Protein AF-A0A3A9FXL9-F1 (afdb_monomer_lite)

Secondary structure (DSSP, 8-state):
-------PEEPTTT--EE-SSSSS-HHHHHHHHHH-S---HHHHHHHH-SS-TTT----EEEEEE-SSEEEEEETTT--EEEEE--HHHHHHHHHTT-S------

Radius of gyration: 15.9 Å; chains: 1; bounding box: 33×26×54 Å

Foldseek 3Di:
DDPPPQPFDQAPAQRDTDGDPDRHHPLVVVVCVVLDDDDDQVSVCVLPADADPVPRHRAWPDWHDHSFWIWTAHPPPRDIDTGGSDPVSVVVSVVVCSVPDPDDD

pLDDT: mean 76.27, std 15.74, range [33.75, 94.12]

Sequence (105 aa):
MGKVTHLLKECPLCKSKFSGKGRYCKRCAILYSLLEEDTSIDAVLQAFWDHCFQCEAEIVASVELTPESLTVQCDNCGEVHVIPFEREDILRYIRSGIVREMVVD

Structure (mmCIF, N/CA/C/O backbone):
data_AF-A0A3A9FXL9-F1
#
_entry.id   AF-A0A3A9FXL9-F1
#
loop_
_atom_site.group_PDB
_atom_site.id
_atom_site.type_symbol
_atom_site.label_atom_id
_atom_site.label_alt_id
_atom_site.label_comp_id
_atom_site.label_asym_id
_atom_site.label_entity_id
_atom_site.label_seq_id
_atom_site.pdbx_PDB_ins_code
_atom_site.Cartn_x
_atom_site.Cartn_y
_atom_site.Cartn_z
_atom_site.occupancy
_atom_site.B_iso_or_equiv
_atom_site.auth_seq_id
_atom_site.auth_comp_id
_atom_site.auth_asym_id
_atom_site.auth_atom_id
_atom_site.pdbx_PDB_model_num
ATOM 1 N N . MET A 1 1 ? -11.748 10.233 39.343 1.00 39.09 1 MET A N 1
ATOM 2 C CA . MET A 1 1 ? -11.576 10.466 37.891 1.00 39.09 1 MET A CA 1
ATOM 3 C C . MET A 1 1 ? -10.767 9.308 37.322 1.00 39.09 1 MET A C 1
ATOM 5 O O . MET A 1 1 ? -9.559 9.267 37.515 1.00 39.09 1 MET A O 1
ATOM 9 N N . GLY A 1 2 ? -11.434 8.299 36.757 1.00 41.53 2 GLY A N 1
ATOM 10 C CA . GLY A 1 2 ? -10.761 7.114 36.220 1.00 41.53 2 GLY A CA 1
ATOM 11 C C . GLY A 1 2 ? -10.030 7.453 34.924 1.00 41.53 2 GLY A C 1
ATOM 12 O O . GLY A 1 2 ? -10.645 7.976 33.998 1.00 41.53 2 GLY A O 1
ATOM 13 N N . LYS A 1 3 ? -8.722 7.180 34.860 1.00 46.66 3 LYS A N 1
ATOM 14 C CA . LYS A 1 3 ? -7.956 7.216 33.609 1.00 46.66 3 LYS A CA 1
ATOM 15 C C . LYS A 1 3 ? -8.542 6.149 32.685 1.00 46.66 3 LYS A C 1
ATOM 17 O O . LYS A 1 3 ? -8.349 4.963 32.930 1.00 46.66 3 LYS A O 1
ATOM 22 N N . VAL A 1 4 ? -9.263 6.562 31.646 1.00 52.19 4 VAL A N 1
ATOM 23 C CA . VAL A 1 4 ? -9.623 5.673 30.539 1.00 52.19 4 VAL A CA 1
ATOM 24 C C . VAL A 1 4 ? -8.322 5.364 29.804 1.00 52.19 4 VAL A C 1
ATOM 26 O O . VAL A 1 4 ? -7.877 6.120 28.944 1.00 52.19 4 VAL A O 1
ATOM 29 N N . THR A 1 5 ? -7.653 4.281 30.190 1.00 55.69 5 THR A N 1
ATOM 30 C CA . THR A 1 5 ? -6.609 3.676 29.370 1.00 55.69 5 THR A CA 1
ATOM 31 C C . THR A 1 5 ? -7.302 3.136 28.128 1.00 55.69 5 THR A C 1
ATOM 33 O O . THR A 1 5 ? -7.857 2.040 28.128 1.00 55.69 5 THR A O 1
ATOM 36 N N . HIS A 1 6 ? -7.336 3.934 27.061 1.00 59.19 6 HIS A N 1
ATOM 37 C CA . HIS A 1 6 ? -7.683 3.414 25.747 1.00 59.19 6 HIS A CA 1
ATOM 38 C C . HIS A 1 6 ? -6.701 2.275 25.450 1.00 59.19 6 HIS A C 1
ATOM 40 O O . HIS A 1 6 ? -5.519 2.526 25.233 1.00 59.19 6 HIS A O 1
ATOM 46 N N . LEU A 1 7 ? -7.173 1.026 25.514 1.00 71.06 7 LEU A N 1
ATOM 47 C CA . LEU A 1 7 ? -6.394 -0.151 25.140 1.00 71.06 7 LEU A CA 1
ATOM 48 C C . LEU A 1 7 ? -5.982 0.015 23.677 1.00 71.06 7 LEU A C 1
ATOM 50 O O . LEU A 1 7 ? -6.799 -0.144 22.767 1.00 71.06 7 LEU A O 1
ATOM 54 N N . LEU A 1 8 ? -4.726 0.408 23.472 1.00 79.50 8 LEU A N 1
ATOM 55 C CA . LEU A 1 8 ? -4.119 0.470 22.155 1.00 79.50 8 LEU A CA 1
ATOM 56 C C . LEU A 1 8 ? -3.927 -0.963 21.665 1.00 79.50 8 LEU A C 1
ATOM 58 O O . LEU A 1 8 ? -3.328 -1.788 22.355 1.00 79.50 8 LEU A O 1
ATOM 62 N N 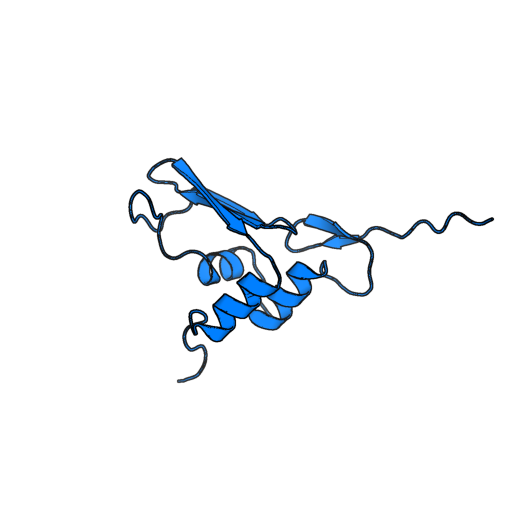. LYS A 1 9 ? -4.456 -1.250 20.480 1.00 87.12 9 LYS A N 1
ATOM 63 C CA . LYS A 1 9 ? -4.261 -2.512 19.767 1.00 87.12 9 LYS A CA 1
ATOM 64 C C . LYS A 1 9 ? -3.182 -2.327 18.719 1.00 87.12 9 LYS A C 1
ATOM 66 O O . LYS A 1 9 ? -3.016 -1.224 18.205 1.00 87.12 9 LYS A O 1
ATOM 71 N N . GLU A 1 10 ? -2.491 -3.400 18.373 1.00 90.31 10 GLU A N 1
ATOM 72 C CA . GLU A 1 10 ? -1.576 -3.410 17.238 1.00 90.31 10 GLU A CA 1
ATOM 73 C C . GLU A 1 10 ? -2.317 -3.853 15.972 1.00 90.31 10 GLU A C 1
ATOM 75 O O . GLU A 1 10 ? -3.060 -4.837 15.986 1.00 90.31 10 GLU A O 1
ATOM 80 N N . CYS A 1 11 ? -2.158 -3.106 14.881 1.00 87.81 11 CYS A N 1
ATOM 81 C CA . CYS A 1 11 ? -2.710 -3.477 13.585 1.00 87.81 11 CYS A CA 1
ATOM 82 C C . CYS A 1 11 ? -1.906 -4.655 13.016 1.00 87.81 11 CYS A C 1
ATOM 84 O O . CYS A 1 11 ? -0.699 -4.519 12.840 1.00 87.81 11 CYS A O 1
ATOM 86 N N . PRO A 1 12 ? -2.526 -5.791 12.665 1.00 85.94 12 PRO A N 1
ATOM 87 C CA . PRO A 1 12 ? -1.775 -6.942 12.174 1.00 85.94 12 PRO A CA 1
ATOM 88 C C . PRO A 1 12 ? -1.096 -6.686 10.821 1.00 85.94 12 PRO A C 1
ATOM 90 O O . PRO A 1 12 ? -0.091 -7.341 10.553 1.00 85.94 12 PRO A O 1
ATOM 93 N N . LEU A 1 13 ? -1.609 -5.734 10.027 1.00 84.62 13 LEU A N 1
ATOM 94 C CA . LEU A 1 13 ? -1.112 -5.397 8.690 1.00 84.62 13 LEU A CA 1
ATOM 95 C C . LEU A 1 13 ? 0.065 -4.406 8.736 1.00 84.62 13 LEU A C 1
ATOM 97 O O . LEU A 1 13 ? 1.148 -4.730 8.275 1.00 84.62 13 LEU A O 1
ATOM 101 N N . CYS A 1 14 ? -0.115 -3.234 9.360 1.00 86.94 14 CYS A N 1
ATOM 102 C CA . CYS A 1 14 ? 0.913 -2.177 9.422 1.00 86.94 14 CYS A CA 1
ATOM 103 C C . CYS A 1 14 ? 1.674 -2.090 10.759 1.00 86.94 14 CYS A C 1
ATOM 105 O O . CYS A 1 14 ? 2.344 -1.096 11.030 1.00 86.94 14 CYS A O 1
ATOM 107 N N . LYS A 1 15 ? 1.462 -3.049 11.673 1.00 89.19 15 LYS A N 1
ATOM 108 C CA . LYS A 1 15 ? 2.068 -3.129 13.026 1.00 89.19 15 LYS A CA 1
ATOM 109 C C . LYS A 1 15 ? 1.912 -1.886 13.909 1.00 89.19 15 LYS A C 1
ATOM 111 O O . LYS A 1 15 ? 2.515 -1.771 14.970 1.00 89.19 15 LYS A O 1
ATOM 116 N N . SER A 1 16 ? 1.051 -0.956 13.514 1.00 87.38 16 SER A N 1
ATOM 117 C CA . SER A 1 16 ? 0.894 0.313 14.213 1.00 87.38 16 SER A CA 1
ATOM 118 C C . SER A 1 16 ? -0.117 0.225 15.341 1.00 87.38 16 SER A C 1
ATOM 120 O O . SER A 1 16 ? -1.143 -0.453 15.229 1.00 87.38 16 SER A O 1
ATOM 122 N N . LYS A 1 17 ? 0.145 0.965 16.420 1.00 89.81 17 LYS A N 1
ATOM 123 C CA . LYS A 1 17 ? -0.758 1.057 17.569 1.00 89.81 17 LYS A CA 1
ATOM 124 C C . LYS A 1 17 ? -1.934 1.978 17.256 1.00 89.81 17 LYS A C 1
ATOM 126 O O . LYS A 1 17 ? -1.739 3.108 16.823 1.00 89.81 17 LYS A O 1
ATOM 131 N N . PHE A 1 18 ? -3.156 1.522 17.512 1.00 86.25 18 PHE A N 1
ATOM 132 C CA . PHE A 1 18 ? -4.369 2.305 17.279 1.00 86.25 18 PHE A CA 1
ATOM 133 C C . PHE A 1 18 ? -5.423 2.073 18.365 1.00 86.25 18 PHE A C 1
ATOM 135 O O . PHE A 1 18 ? -5.477 1.018 19.001 1.00 86.25 18 PHE A O 1
ATOM 142 N N . SER A 1 19 ? -6.289 3.066 18.569 1.00 84.00 19 SER A N 1
ATOM 143 C CA . SER A 1 19 ? -7.483 2.952 19.407 1.00 84.00 19 SER A CA 1
ATOM 144 C C . SER A 1 19 ? -8.717 2.772 18.518 1.00 84.00 19 SER A C 1
ATOM 146 O O . SER A 1 19 ? -8.900 3.481 17.529 1.00 84.00 19 SER A O 1
ATOM 148 N N . GLY A 1 20 ? -9.570 1.792 18.828 1.00 78.88 20 GLY A N 1
ATOM 149 C CA . GLY A 1 20 ? -10.783 1.567 18.041 1.00 78.88 20 GLY A CA 1
ATOM 150 C C . GLY A 1 20 ? -11.442 0.199 18.207 1.00 78.88 20 GLY A C 1
ATOM 151 O O . GLY A 1 20 ? -10.908 -0.738 18.817 1.00 78.88 20 GLY A O 1
ATOM 152 N N . LYS A 1 21 ? -12.643 0.093 17.632 1.00 72.81 21 LYS A N 1
ATOM 153 C CA . LYS A 1 21 ? -13.354 -1.175 17.434 1.00 72.81 21 LYS A CA 1
ATOM 154 C C . LYS A 1 21 ? -12.868 -1.802 16.119 1.00 72.81 21 LYS A C 1
ATOM 156 O O . LYS A 1 21 ? -12.714 -1.084 15.140 1.00 72.81 21 LYS A O 1
ATOM 161 N N . GLY A 1 22 ? -12.611 -3.111 16.114 1.00 80.94 22 GLY A N 1
ATOM 162 C CA . GLY A 1 22 ? -12.091 -3.842 14.947 1.00 80.94 22 GLY A CA 1
ATOM 163 C C . GLY A 1 22 ? -10.693 -4.450 15.134 1.00 80.94 22 GLY A C 1
ATOM 164 O O . GLY A 1 22 ? -10.089 -4.320 16.208 1.00 80.94 22 GLY A O 1
ATOM 165 N N . ARG A 1 23 ? -10.237 -5.147 14.080 1.00 84.69 23 ARG A N 1
ATOM 166 C CA . ARG A 1 23 ? -8.935 -5.839 13.971 1.00 84.69 23 ARG A CA 1
ATOM 167 C C . ARG A 1 23 ? -7.837 -4.954 13.371 1.00 84.69 23 ARG A C 1
ATOM 169 O O . ARG A 1 23 ? -6.690 -5.066 13.782 1.00 84.69 23 ARG A O 1
ATOM 176 N N . TYR A 1 24 ? -8.189 -4.066 12.444 1.00 86.25 24 TYR A N 1
ATOM 177 C CA . TYR A 1 24 ? -7.252 -3.211 11.712 1.00 86.25 24 TYR A CA 1
ATOM 178 C C . TYR A 1 24 ? -7.369 -1.746 12.141 1.00 86.25 24 TYR A C 1
ATOM 180 O O . TYR A 1 24 ? -8.433 -1.305 12.584 1.00 86.25 24 TYR A O 1
ATOM 188 N N . CYS A 1 25 ? -6.290 -0.974 11.972 1.00 87.69 25 CYS A N 1
ATOM 189 C CA . CYS A 1 25 ? -6.363 0.481 12.103 1.00 87.69 25 CYS A CA 1
ATOM 190 C C . CYS A 1 25 ? -7.292 1.065 11.025 1.00 87.69 25 CYS A C 1
ATOM 192 O O . CYS A 1 25 ? -7.559 0.420 10.013 1.00 87.69 25 CYS A O 1
ATOM 194 N N . LYS A 1 26 ? -7.777 2.300 11.215 1.00 83.75 26 LYS A N 1
ATOM 195 C CA . LYS A 1 26 ? -8.778 2.925 10.326 1.00 83.75 26 LYS A CA 1
ATOM 196 C C . LYS A 1 26 ? -8.418 2.822 8.837 1.00 83.75 26 LYS A C 1
ATOM 198 O O . LYS A 1 26 ? -9.298 2.554 8.031 1.00 83.75 26 LYS A O 1
ATOM 203 N N . ARG A 1 27 ? -7.149 3.040 8.480 1.00 81.88 27 ARG A N 1
ATOM 204 C CA . ARG A 1 27 ? -6.684 3.019 7.084 1.00 81.88 27 ARG A CA 1
ATOM 205 C C . ARG A 1 27 ? -6.481 1.589 6.567 1.00 81.88 27 ARG A C 1
ATOM 207 O O . ARG A 1 27 ? -7.003 1.267 5.508 1.00 81.88 27 ARG A O 1
ATOM 214 N N . CYS A 1 28 ? -5.882 0.689 7.351 1.00 83.00 28 CYS A N 1
ATOM 215 C CA . CYS A 1 28 ? -5.794 -0.729 6.978 1.00 83.00 28 CYS A CA 1
ATOM 216 C C . CYS A 1 28 ? -7.159 -1.428 6.892 1.00 83.00 28 CYS A C 1
ATOM 218 O O . CYS A 1 28 ? -7.311 -2.349 6.107 1.00 83.00 28 CYS A O 1
ATOM 220 N N . ALA A 1 29 ? -8.163 -0.989 7.655 1.00 83.19 29 ALA A N 1
ATOM 221 C CA . ALA A 1 29 ? -9.531 -1.490 7.530 1.00 83.19 29 ALA A CA 1
ATOM 222 C C . ALA A 1 29 ? -10.171 -1.092 6.189 1.00 83.19 29 ALA A C 1
ATOM 224 O O . ALA A 1 29 ? -10.941 -1.864 5.625 1.00 83.19 29 ALA A O 1
ATOM 225 N N . ILE A 1 30 ? -9.840 0.101 5.677 1.00 80.00 30 ILE A N 1
ATOM 226 C CA . ILE A 1 30 ? -10.257 0.531 4.341 1.00 80.00 30 ILE A CA 1
ATOM 227 C C . ILE A 1 30 ? -9.571 -0.361 3.307 1.00 80.00 30 ILE A C 1
ATOM 229 O O . ILE A 1 30 ? -10.281 -0.976 2.533 1.00 80.00 30 ILE A O 1
ATOM 233 N N . LEU A 1 31 ? -8.245 -0.533 3.365 1.00 77.81 31 LEU A N 1
ATOM 234 C CA . LEU A 1 31 ? -7.521 -1.450 2.465 1.00 77.81 31 LEU A CA 1
ATOM 235 C C . LEU A 1 31 ? -8.084 -2.874 2.484 1.00 77.81 31 LEU A C 1
ATOM 237 O O . LEU A 1 31 ? -8.305 -3.453 1.431 1.00 77.81 31 LEU A O 1
ATOM 241 N N . TYR A 1 32 ? -8.369 -3.412 3.673 1.00 77.31 32 TYR A N 1
ATOM 242 C CA . TYR A 1 32 ? -8.988 -4.729 3.836 1.00 77.31 32 TYR A CA 1
ATOM 243 C C . TYR A 1 32 ? -10.322 -4.843 3.114 1.00 77.31 32 TYR A C 1
ATOM 245 O O . TYR A 1 32 ? -10.594 -5.826 2.441 1.00 77.31 32 TYR A O 1
ATOM 253 N N . SER A 1 33 ? -11.150 -3.808 3.233 1.00 76.38 33 SER A N 1
ATOM 254 C CA . SER A 1 33 ? -12.443 -3.776 2.552 1.00 76.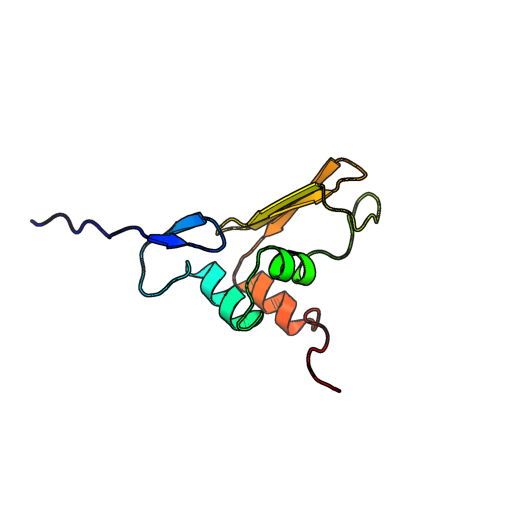38 33 SER A CA 1
ATOM 255 C C . SER A 1 33 ? -12.305 -3.633 1.030 1.00 76.38 33 SER A C 1
ATOM 257 O O . SER A 1 33 ? -13.300 -3.781 0.335 1.00 76.38 33 SER A O 1
ATOM 259 N N . LEU A 1 34 ? -11.115 -3.285 0.524 1.00 71.81 34 LEU A N 1
ATOM 260 C CA . LEU A 1 34 ? -10.856 -3.015 -0.892 1.00 71.81 34 LEU A CA 1
ATOM 261 C C . LEU A 1 34 ? -10.164 -4.162 -1.621 1.00 71.81 34 LEU A C 1
ATOM 263 O O . LEU A 1 34 ? -10.431 -4.354 -2.798 1.00 71.81 34 LEU A O 1
ATOM 267 N N . LEU A 1 35 ? -9.270 -4.879 -0.944 1.00 72.38 35 LEU A N 1
ATOM 268 C CA . LEU A 1 35 ? -8.512 -5.994 -1.519 1.00 72.38 35 LEU A CA 1
ATOM 269 C C . LEU A 1 35 ? -9.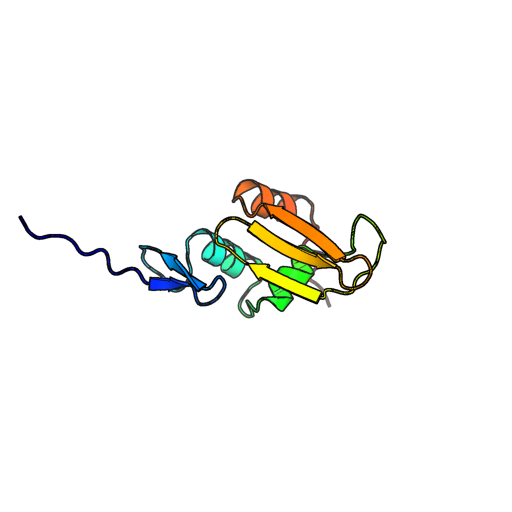200 -7.354 -1.302 1.00 72.38 35 LEU A C 1
ATOM 271 O O . LEU A 1 35 ? -8.688 -8.368 -1.761 1.00 72.38 35 LEU A O 1
ATOM 275 N N . GLU A 1 36 ? -10.340 -7.364 -0.600 1.00 67.50 36 GLU A N 1
ATOM 276 C CA . GLU A 1 36 ? -11.026 -8.568 -0.108 1.00 67.50 36 GLU A CA 1
ATOM 277 C C . GLU A 1 36 ? -10.086 -9.485 0.719 1.00 67.50 36 GLU A C 1
ATOM 279 O O . GLU A 1 36 ? -9.015 -9.054 1.147 1.00 67.50 36 GLU A O 1
ATOM 284 N N . GLU A 1 37 ? -10.536 -10.679 1.128 1.00 57.69 37 GLU A N 1
ATOM 285 C CA . GLU A 1 37 ? -10.110 -11.361 2.373 1.00 57.69 37 GLU A CA 1
ATOM 286 C C . GLU A 1 37 ? -8.600 -11.652 2.557 1.00 57.69 37 GLU A C 1
ATOM 288 O O . GLU A 1 37 ? -8.177 -11.856 3.701 1.00 57.69 37 GLU A O 1
ATOM 293 N N . ASP A 1 38 ? -7.770 -11.581 1.513 1.00 58.75 38 ASP A N 1
ATOM 294 C CA . ASP A 1 38 ? -6.346 -11.953 1.543 1.00 58.75 38 ASP A CA 1
ATOM 295 C C . ASP A 1 38 ? -5.387 -10.747 1.635 1.00 58.75 38 ASP A C 1
ATOM 297 O O . ASP A 1 38 ? -4.467 -10.539 0.844 1.00 58.75 38 ASP A O 1
ATOM 301 N N . THR A 1 39 ? -5.599 -9.906 2.650 1.00 65.19 39 THR A N 1
ATOM 302 C CA . THR A 1 39 ? -4.685 -8.784 2.966 1.00 65.19 39 THR A CA 1
ATOM 303 C C . THR A 1 39 ? -3.335 -9.248 3.514 1.00 65.19 39 THR A C 1
ATOM 305 O O . THR A 1 39 ? -3.048 -9.187 4.716 1.00 65.19 39 THR A O 1
ATOM 308 N N . SER A 1 40 ? -2.468 -9.653 2.600 1.00 78.06 40 SER A N 1
ATOM 309 C CA . SER A 1 40 ? -1.025 -9.684 2.796 1.00 78.06 40 SER A CA 1
ATOM 310 C C . SER A 1 40 ? -0.407 -8.332 2.426 1.00 78.06 40 SER A C 1
ATOM 312 O O . SER A 1 40 ? -1.014 -7.498 1.749 1.00 78.06 40 SER A O 1
ATOM 314 N N . ILE A 1 41 ? 0.818 -8.098 2.894 1.00 79.69 41 ILE A N 1
ATOM 315 C CA . ILE A 1 41 ? 1.611 -6.944 2.455 1.00 79.69 41 ILE A CA 1
ATOM 316 C C . ILE A 1 41 ? 1.900 -7.044 0.946 1.00 79.69 41 ILE A C 1
ATOM 318 O O . ILE A 1 41 ? 1.895 -6.019 0.273 1.00 79.69 41 ILE A O 1
ATOM 322 N N . ASP A 1 42 ? 2.054 -8.256 0.406 1.00 81.06 42 ASP A N 1
ATOM 323 C CA . ASP A 1 42 ? 2.257 -8.498 -1.026 1.00 81.06 42 ASP A CA 1
ATOM 324 C C . ASP A 1 42 ? 1.057 -8.064 -1.875 1.00 81.06 42 ASP A C 1
ATOM 326 O O . ASP A 1 42 ? 1.238 -7.388 -2.884 1.00 81.06 42 ASP A O 1
ATOM 330 N N . ALA A 1 43 ? -0.173 -8.366 -1.442 1.00 80.25 43 ALA A N 1
ATOM 331 C CA . ALA A 1 43 ? -1.382 -7.913 -2.135 1.00 80.25 43 ALA A CA 1
ATOM 332 C C . ALA A 1 43 ? -1.493 -6.379 -2.146 1.00 80.25 43 ALA A C 1
ATOM 334 O O . ALA A 1 43 ? -1.890 -5.776 -3.143 1.00 80.25 43 ALA A O 1
ATOM 335 N N . VAL A 1 44 ? -1.100 -5.728 -1.044 1.00 80.31 44 VAL A N 1
ATOM 336 C CA . VAL A 1 44 ? -1.016 -4.262 -0.986 1.00 80.31 44 VAL A CA 1
ATOM 337 C C . VAL A 1 44 ? 0.068 -3.756 -1.937 1.00 80.31 44 VAL A C 1
ATOM 339 O O . VAL A 1 44 ? -0.176 -2.804 -2.665 1.00 80.31 44 VAL A O 1
ATOM 342 N N . LEU A 1 45 ? 1.244 -4.379 -1.971 1.00 82.69 45 LEU A N 1
ATOM 343 C CA . LEU A 1 45 ? 2.311 -3.979 -2.883 1.00 82.69 45 LEU A CA 1
ATOM 344 C C . LEU A 1 45 ? 1.850 -4.073 -4.344 1.00 82.69 45 LEU A C 1
ATOM 346 O O . LEU A 1 45 ? 1.927 -3.077 -5.050 1.00 82.69 45 LEU A O 1
ATOM 350 N N . GLN A 1 46 ? 1.283 -5.203 -4.767 1.00 79.94 46 GLN A N 1
ATOM 351 C CA . GLN A 1 46 ? 0.795 -5.406 -6.139 1.00 79.94 46 GLN A CA 1
ATOM 352 C C . GLN A 1 46 ? -0.279 -4.397 -6.567 1.00 79.94 46 GLN A C 1
ATOM 354 O O . GLN A 1 46 ? -0.369 -4.048 -7.739 1.00 79.94 46 GLN A O 1
ATOM 359 N N . ALA A 1 47 ? -1.093 -3.906 -5.630 1.00 76.62 47 ALA A N 1
ATOM 360 C CA . ALA A 1 47 ? -2.128 -2.922 -5.936 1.00 76.62 47 ALA A CA 1
ATOM 361 C C . ALA A 1 47 ? -1.580 -1.499 -6.161 1.00 76.62 47 ALA A C 1
ATOM 363 O O . ALA A 1 47 ? -2.261 -0.675 -6.775 1.00 76.62 47 ALA A O 1
ATOM 364 N N . PHE A 1 48 ? -0.390 -1.186 -5.640 1.00 77.31 48 PHE A N 1
ATOM 365 C CA . PHE A 1 48 ? 0.163 0.176 -5.623 1.00 77.31 48 PHE A CA 1
ATOM 366 C C . PHE A 1 48 ? 1.525 0.307 -6.314 1.00 77.31 48 PHE A C 1
ATOM 368 O O . PHE A 1 48 ? 1.974 1.428 -6.557 1.00 77.31 48 PHE A O 1
ATOM 375 N N . TRP A 1 49 ? 2.181 -0.805 -6.623 1.00 81.56 49 TRP A N 1
ATOM 376 C CA . TRP A 1 49 ? 3.493 -0.856 -7.246 1.00 81.56 49 TRP A CA 1
ATOM 377 C C . TRP A 1 49 ? 3.422 -1.610 -8.569 1.00 81.56 49 TRP A C 1
ATOM 379 O O . TRP A 1 49 ? 3.042 -2.776 -8.604 1.00 81.56 49 TRP A O 1
ATOM 389 N N . ASP A 1 50 ? 3.815 -0.922 -9.636 1.00 85.06 50 ASP A N 1
ATOM 390 C CA . ASP A 1 50 ? 3.962 -1.482 -10.981 1.00 85.06 50 ASP A CA 1
ATOM 391 C C . ASP A 1 50 ? 5.455 -1.558 -11.319 1.00 85.06 50 ASP A C 1
ATOM 393 O O . ASP A 1 50 ? 6.028 -2.635 -11.422 1.00 85.06 50 ASP A O 1
ATOM 397 N N . HIS A 1 51 ? 6.125 -0.404 -11.347 1.00 85.56 51 HIS A N 1
ATOM 398 C CA . HIS A 1 51 ? 7.553 -0.289 -11.624 1.00 85.56 51 HIS A CA 1
ATOM 399 C C . HIS A 1 51 ? 8.189 0.868 -10.844 1.00 85.56 51 HIS A C 1
ATOM 401 O O . HIS A 1 51 ? 7.522 1.805 -10.396 1.00 85.56 51 HIS A O 1
ATOM 407 N N . CYS A 1 52 ? 9.514 0.844 -10.729 1.00 87.38 52 CYS A N 1
ATOM 408 C CA . CYS A 1 52 ? 10.286 1.963 -10.209 1.00 87.38 52 CYS A CA 1
ATOM 409 C C . CYS A 1 52 ? 10.278 3.136 -11.194 1.00 87.38 52 CYS A C 1
ATOM 411 O O . CYS A 1 52 ? 10.785 3.011 -12.304 1.00 87.38 52 CYS A O 1
ATOM 4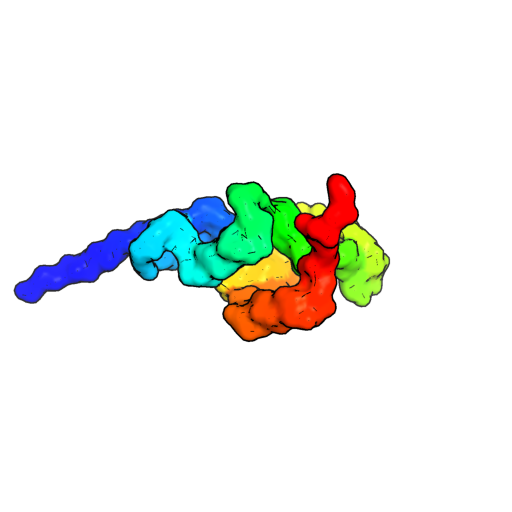13 N N . PHE A 1 53 ? 9.810 4.315 -10.773 1.00 84.19 53 PHE A N 1
ATOM 414 C CA . PHE A 1 53 ? 9.773 5.504 -11.642 1.00 84.19 53 PHE A CA 1
ATOM 415 C C . PHE A 1 53 ? 11.149 5.981 -12.131 1.00 84.19 53 PHE A C 1
ATOM 417 O O . PHE A 1 53 ? 11.219 6.767 -13.070 1.00 84.19 53 PHE A O 1
ATOM 424 N N . GLN A 1 54 ? 12.233 5.547 -11.482 1.00 89.88 54 GLN A N 1
ATOM 425 C CA . GLN A 1 54 ? 13.592 5.962 -11.825 1.00 89.88 54 GLN A CA 1
ATOM 426 C C . GLN A 1 54 ? 14.273 5.020 -12.825 1.00 89.88 54 GLN A C 1
ATOM 428 O O . GLN A 1 54 ? 15.047 5.467 -13.666 1.00 89.88 54 GLN A O 1
ATOM 433 N N . CYS A 1 55 ? 14.042 3.710 -12.711 1.00 91.19 55 CYS A N 1
ATOM 434 C CA . CYS A 1 55 ? 14.770 2.707 -13.497 1.00 91.19 55 CYS A CA 1
ATOM 435 C C . CYS A 1 55 ? 13.876 1.6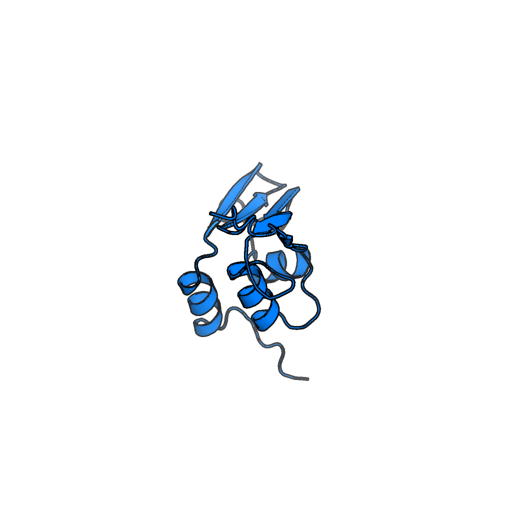59 -14.166 1.00 91.19 55 CYS A C 1
ATOM 437 O O . CYS A 1 55 ? 14.398 0.697 -14.721 1.00 91.19 55 CYS A O 1
ATOM 439 N N . GLU A 1 56 ? 12.556 1.823 -14.063 1.00 90.44 56 GLU A N 1
ATOM 440 C CA . GLU A 1 56 ? 11.511 0.960 -14.634 1.00 90.44 56 GLU A CA 1
ATOM 441 C C . GLU A 1 56 ? 11.543 -0.498 -14.145 1.00 90.44 56 GLU A C 1
ATOM 443 O O . GLU A 1 56 ? 10.770 -1.332 -14.601 1.00 90.44 56 GLU A O 1
ATOM 448 N N . ALA A 1 57 ? 12.399 -0.821 -13.173 1.00 88.50 57 ALA A N 1
ATOM 449 C CA . ALA A 1 57 ? 12.486 -2.156 -12.609 1.00 88.50 57 ALA A CA 1
ATOM 450 C C . ALA A 1 57 ? 11.296 -2.456 -11.684 1.00 88.50 57 ALA A C 1
ATOM 452 O O . ALA A 1 57 ? 10.919 -1.631 -10.851 1.00 88.50 57 ALA A O 1
ATOM 453 N N . GLU A 1 58 ? 10.768 -3.672 -11.778 1.00 88.75 58 GLU A N 1
ATOM 454 C CA . GLU A 1 58 ? 9.643 -4.152 -10.958 1.00 88.75 58 GLU A CA 1
ATOM 455 C C . GLU A 1 58 ? 10.112 -4.776 -9.628 1.00 88.75 58 GLU A C 1
ATOM 457 O O . GLU A 1 58 ? 9.315 -5.013 -8.723 1.00 88.75 58 GLU A O 1
ATOM 462 N N . ILE A 1 59 ? 11.422 -5.017 -9.480 1.00 87.50 59 ILE A N 1
ATOM 463 C CA . ILE A 1 59 ? 12.015 -5.683 -8.313 1.00 87.50 59 ILE A CA 1
ATOM 464 C C . ILE A 1 59 ? 12.080 -4.778 -7.076 1.00 87.50 59 ILE A C 1
ATOM 466 O O . ILE A 1 59 ? 12.587 -3.650 -7.112 1.00 87.50 59 ILE A O 1
ATOM 470 N N . VAL A 1 60 ? 11.600 -5.320 -5.957 1.00 90.12 60 VAL A N 1
ATOM 471 C CA . VAL A 1 60 ? 11.480 -4.637 -4.665 1.00 90.12 60 VAL A CA 1
ATOM 472 C C . VAL A 1 60 ? 12.427 -5.269 -3.650 1.00 90.12 60 VAL A C 1
ATOM 474 O O . VAL A 1 60 ? 12.381 -6.474 -3.418 1.00 90.12 60 VAL A O 1
ATOM 477 N N . ALA A 1 61 ? 13.261 -4.441 -3.021 1.00 92.19 61 ALA A N 1
ATOM 478 C CA . ALA A 1 61 ? 14.181 -4.854 -1.962 1.00 92.19 61 ALA A CA 1
ATOM 479 C C . ALA A 1 61 ? 13.479 -4.926 -0.606 1.00 92.19 61 ALA A C 1
ATOM 481 O O . ALA A 1 61 ? 13.705 -5.837 0.189 1.00 92.19 61 ALA A O 1
ATOM 482 N N . SER A 1 62 ? 12.641 -3.931 -0.319 1.00 92.31 62 SER A N 1
ATOM 483 C CA . SER A 1 62 ? 11.902 -3.847 0.933 1.00 92.31 62 SER A CA 1
ATOM 484 C C . SER A 1 62 ? 10.589 -3.097 0.753 1.00 92.31 62 SER A C 1
ATOM 486 O O . SER A 1 62 ? 10.449 -2.233 -0.118 1.00 92.31 62 SER A O 1
ATOM 488 N N . VAL A 1 63 ? 9.619 -3.448 1.594 1.00 90.19 63 VAL A N 1
ATOM 489 C CA . VAL A 1 63 ? 8.324 -2.785 1.649 1.00 90.19 63 VAL A CA 1
ATOM 490 C C . VAL A 1 63 ? 7.929 -2.560 3.104 1.00 90.19 63 VAL A C 1
ATOM 492 O O . VAL A 1 63 ? 8.049 -3.451 3.948 1.00 90.19 63 VAL A O 1
ATOM 495 N N . GLU A 1 64 ? 7.448 -1.361 3.401 1.00 90.50 64 GLU A N 1
ATOM 496 C CA . GLU A 1 64 ? 6.952 -0.999 4.720 1.00 90.50 64 GLU A CA 1
ATOM 497 C C . GLU A 1 64 ? 5.597 -0.317 4.582 1.00 90.50 64 GLU A C 1
ATOM 499 O O . GLU A 1 64 ? 5.460 0.717 3.930 1.00 90.50 64 GLU A O 1
ATOM 504 N N . LEU A 1 65 ? 4.582 -0.890 5.224 1.00 87.25 65 LEU A N 1
ATOM 505 C CA . LEU A 1 65 ? 3.272 -0.271 5.319 1.00 87.25 65 LEU A CA 1
ATOM 506 C C . LEU A 1 65 ? 3.113 0.363 6.696 1.00 87.25 65 LEU A C 1
ATOM 508 O O . LEU A 1 65 ? 3.087 -0.333 7.714 1.00 87.25 65 LEU A O 1
ATOM 512 N N . THR A 1 66 ? 2.919 1.674 6.715 1.00 86.88 66 THR A N 1
ATOM 513 C CA . THR A 1 66 ? 2.556 2.433 7.911 1.00 86.88 66 THR A CA 1
ATOM 514 C C . THR A 1 66 ? 1.060 2.767 7.864 1.00 86.88 66 THR A C 1
ATOM 516 O O . THR A 1 66 ? 0.362 2.442 6.899 1.00 86.88 66 THR A O 1
ATOM 519 N N . PRO A 1 67 ? 0.486 3.405 8.897 1.00 82.12 67 PRO A N 1
ATOM 520 C CA . PRO A 1 67 ? -0.851 3.952 8.780 1.00 82.12 67 PRO A CA 1
ATOM 521 C C . PRO A 1 67 ? -0.887 5.031 7.703 1.00 82.12 67 PRO A C 1
ATOM 523 O O . PRO A 1 67 ? -1.935 5.231 7.117 1.00 82.12 67 PRO A O 1
ATOM 526 N N . GLU A 1 68 ? 0.210 5.743 7.455 1.00 83.50 68 GLU A N 1
ATOM 527 C CA . GLU A 1 68 ? 0.197 6.972 6.669 1.00 83.50 68 GLU A CA 1
ATOM 528 C C . GLU A 1 68 ? 0.595 6.776 5.209 1.00 83.50 68 GLU A C 1
ATOM 530 O O . GLU A 1 68 ? 0.090 7.497 4.348 1.00 83.50 68 GLU A O 1
ATOM 535 N N . SER A 1 69 ? 1.434 5.783 4.933 1.00 85.94 69 SER A N 1
ATOM 536 C CA . SER A 1 69 ? 2.049 5.542 3.630 1.00 85.94 69 SER A CA 1
ATOM 537 C C . SER A 1 69 ? 2.432 4.075 3.424 1.00 85.94 69 SER A C 1
ATOM 539 O O . SER A 1 69 ? 2.606 3.318 4.383 1.00 85.94 69 SER A O 1
ATOM 541 N N . LEU A 1 70 ? 2.617 3.711 2.158 1.00 86.81 70 LEU A N 1
ATOM 542 C CA . LEU A 1 70 ? 3.372 2.542 1.724 1.00 86.81 70 LEU A CA 1
ATOM 543 C C . LEU A 1 70 ? 4.734 3.023 1.218 1.00 86.81 70 LEU A C 1
ATOM 545 O O . LEU A 1 70 ? 4.807 3.826 0.289 1.00 86.81 70 LEU A O 1
ATOM 549 N N . THR A 1 71 ? 5.801 2.542 1.835 1.00 90.75 71 THR A N 1
ATOM 550 C CA . THR A 1 71 ? 7.173 2.802 1.408 1.00 90.75 71 THR A CA 1
ATOM 551 C C . THR A 1 71 ? 7.690 1.574 0.674 1.00 90.75 71 THR A C 1
ATOM 553 O O . THR A 1 71 ? 7.636 0.470 1.214 1.00 90.75 71 THR A O 1
ATOM 556 N N . VAL A 1 72 ? 8.193 1.762 -0.542 1.00 90.75 72 VAL A N 1
ATOM 557 C CA . VAL A 1 72 ? 8.764 0.703 -1.383 1.00 90.75 72 VAL A CA 1
ATOM 558 C C . VAL A 1 72 ? 10.189 1.094 -1.751 1.00 90.75 72 VAL A C 1
ATOM 560 O O . VAL A 1 72 ? 10.416 2.206 -2.228 1.00 90.75 72 VAL A O 1
ATOM 563 N N . GLN A 1 73 ? 11.151 0.199 -1.546 1.00 93.88 73 GLN A N 1
ATOM 564 C CA . GLN A 1 73 ? 12.528 0.393 -1.993 1.00 93.88 73 GLN A CA 1
ATOM 565 C C . GLN A 1 73 ? 12.807 -0.467 -3.224 1.00 93.88 73 GLN A C 1
ATOM 567 O O . GLN A 1 73 ? 12.654 -1.688 -3.177 1.00 93.88 73 GLN A O 1
ATOM 572 N N . CYS A 1 74 ? 13.251 0.161 -4.310 1.00 92.50 74 CYS A N 1
ATOM 573 C CA . CYS A 1 74 ? 13.654 -0.548 -5.518 1.00 92.50 74 CYS A CA 1
ATOM 574 C C . CYS A 1 74 ? 14.980 -1.287 -5.293 1.00 92.50 74 CYS A C 1
ATOM 576 O O . CYS A 1 74 ? 15.958 -0.686 -4.847 1.00 92.50 74 CYS A O 1
ATOM 578 N N . ASP A 1 75 ? 15.029 -2.567 -5.658 1.00 94.12 75 ASP A N 1
ATOM 579 C CA . ASP A 1 75 ? 16.240 -3.389 -5.516 1.00 94.12 75 ASP A CA 1
ATOM 580 C C . ASP A 1 75 ? 17.307 -3.068 -6.572 1.00 94.12 75 ASP A C 1
ATOM 582 O O . ASP A 1 75 ? 18.501 -3.193 -6.324 1.00 94.12 75 ASP A O 1
ATOM 586 N N . ASN A 1 76 ? 16.891 -2.572 -7.741 1.00 92.94 76 ASN A N 1
ATOM 587 C CA . ASN A 1 76 ? 17.810 -2.279 -8.840 1.00 92.94 76 ASN A CA 1
ATOM 588 C C . ASN A 1 76 ? 18.626 -0.994 -8.619 1.00 92.94 76 ASN A C 1
ATOM 590 O O . ASN A 1 76 ? 19.841 -0.977 -8.796 1.00 92.94 76 ASN A O 1
ATOM 594 N N . CYS A 1 77 ? 17.953 0.108 -8.274 1.00 92.94 77 CYS A N 1
ATOM 595 C CA . CYS A 1 77 ? 18.584 1.430 -8.168 1.00 92.94 77 CYS A CA 1
ATOM 596 C C . CYS A 1 77 ? 18.658 1.975 -6.736 1.00 92.94 77 CYS A C 1
ATOM 598 O O . CYS A 1 77 ? 19.293 3.003 -6.511 1.00 92.94 77 CYS A O 1
ATOM 600 N N . GLY A 1 78 ? 18.020 1.305 -5.770 1.00 92.81 78 GLY A N 1
ATOM 601 C CA . GLY A 1 78 ? 17.972 1.738 -4.374 1.00 92.81 78 GLY A CA 1
ATOM 602 C C . GLY A 1 78 ? 17.005 2.891 -4.090 1.00 92.81 78 GLY A C 1
ATOM 603 O O . GLY A 1 78 ? 16.908 3.302 -2.933 1.00 92.81 78 GLY A O 1
ATOM 604 N N . GLU A 1 79 ? 16.296 3.401 -5.104 1.00 92.38 79 GLU A N 1
ATOM 605 C CA . GLU A 1 79 ? 15.335 4.498 -4.954 1.00 92.38 79 GLU A CA 1
ATOM 606 C C . GLU A 1 79 ? 14.205 4.112 -3.992 1.00 92.38 79 GLU A C 1
ATOM 608 O O . GLU A 1 79 ? 13.677 2.995 -4.036 1.00 92.38 79 GLU A O 1
ATOM 613 N N . VAL A 1 80 ? 13.828 5.052 -3.123 1.00 93.62 80 VAL A N 1
ATOM 614 C CA . VAL A 1 80 ? 12.761 4.870 -2.136 1.00 93.62 80 VAL A CA 1
ATOM 615 C C . VAL A 1 80 ? 11.533 5.655 -2.573 1.00 93.62 80 VAL A C 1
ATOM 617 O O . VAL A 1 80 ? 11.543 6.883 -2.633 1.00 93.62 80 VAL A O 1
ATOM 620 N N . HIS A 1 81 ? 10.443 4.940 -2.817 1.00 87.94 81 HIS A N 1
ATOM 621 C CA . HIS A 1 81 ? 9.160 5.508 -3.193 1.00 87.94 81 HIS A CA 1
ATOM 622 C C . HIS A 1 81 ? 8.225 5.524 -1.990 1.00 87.94 81 HIS A C 1
ATOM 624 O O . HIS A 1 81 ? 7.934 4.485 -1.400 1.00 87.94 81 HIS A O 1
ATOM 630 N N . VAL A 1 82 ? 7.735 6.712 -1.636 1.00 88.88 82 VAL A N 1
ATOM 631 C CA . VAL A 1 82 ? 6.754 6.894 -0.561 1.00 88.88 82 VAL A CA 1
ATOM 632 C C . VAL A 1 82 ? 5.403 7.201 -1.188 1.00 88.88 82 VAL A C 1
ATOM 634 O O . VAL A 1 82 ? 5.175 8.294 -1.704 1.00 88.88 82 VAL A O 1
ATOM 637 N N . ILE A 1 83 ? 4.504 6.225 -1.142 1.00 81.19 83 ILE A N 1
ATOM 638 C CA . ILE A 1 83 ? 3.151 6.329 -1.679 1.00 81.19 83 ILE A CA 1
ATOM 639 C C . ILE A 1 83 ? 2.224 6.721 -0.519 1.00 81.19 83 ILE A C 1
ATOM 641 O O . ILE A 1 83 ? 2.052 5.929 0.415 1.00 81.19 83 ILE A O 1
ATOM 645 N N . PRO A 1 84 ? 1.639 7.933 -0.513 1.00 79.06 84 PRO A N 1
ATOM 646 C CA . PRO A 1 84 ? 0.732 8.348 0.550 1.00 79.06 84 PRO A CA 1
ATOM 647 C C . PRO A 1 84 ? -0.534 7.483 0.555 1.00 79.06 84 PRO A C 1
ATOM 649 O O . PRO A 1 84 ? -1.153 7.230 -0.476 1.00 79.06 84 PRO A O 1
ATOM 652 N N . PHE A 1 85 ? -0.923 7.028 1.745 1.00 72.12 85 PHE A N 1
ATOM 653 C CA . PHE A 1 85 ? -2.104 6.198 1.994 1.00 72.12 85 PHE A CA 1
ATOM 654 C C . PHE A 1 85 ? -3.211 7.031 2.635 1.00 72.12 85 PHE A C 1
ATOM 656 O O . PHE A 1 85 ? -3.805 6.663 3.661 1.00 72.12 85 PHE A O 1
ATOM 663 N N . GLU A 1 86 ? -3.483 8.207 2.072 1.00 72.31 86 GLU A N 1
ATOM 664 C CA . GLU A 1 86 ? -4.657 8.958 2.482 1.00 72.31 86 GLU A CA 1
ATOM 665 C C . GLU A 1 86 ? -5.920 8.293 1.946 1.00 72.31 86 GLU A C 1
ATOM 667 O O . GLU A 1 86 ? -5.929 7.609 0.923 1.00 72.31 86 GLU A O 1
ATOM 672 N N . ARG A 1 87 ? -7.034 8.499 2.654 1.00 68.94 87 ARG A N 1
ATOM 673 C CA . ARG A 1 87 ? -8.323 7.947 2.229 1.00 68.94 87 ARG A CA 1
ATOM 674 C C . ARG A 1 87 ? -8.661 8.382 0.804 1.00 68.94 87 ARG A C 1
ATOM 676 O O . ARG A 1 87 ? -9.252 7.606 0.067 1.00 68.94 87 ARG A O 1
ATOM 683 N N . GLU A 1 88 ? -8.324 9.613 0.439 1.00 70.50 88 GLU A N 1
ATOM 684 C CA . GLU A 1 88 ? -8.612 10.163 -0.882 1.00 70.50 88 GLU A CA 1
ATOM 685 C C . GLU A 1 88 ? -7.757 9.532 -1.976 1.00 70.50 88 GLU A C 1
ATOM 687 O O . GLU A 1 88 ? -8.305 9.231 -3.031 1.00 70.50 88 GLU A O 1
ATOM 692 N N . ASP A 1 89 ? -6.476 9.260 -1.719 1.00 68.25 89 ASP A N 1
ATOM 693 C CA . ASP A 1 89 ? -5.595 8.576 -2.671 1.00 68.25 89 ASP A CA 1
ATOM 694 C C . ASP A 1 89 ? -6.045 7.136 -2.892 1.00 68.25 89 ASP A C 1
ATOM 696 O O . ASP A 1 89 ? -6.238 6.721 -4.033 1.00 68.25 89 ASP A O 1
ATOM 700 N N . ILE A 1 90 ? -6.351 6.418 -1.807 1.00 68.31 90 ILE A N 1
ATOM 701 C CA . ILE A 1 90 ? -6.922 5.069 -1.874 1.00 68.31 90 ILE A CA 1
ATOM 702 C C . ILE A 1 90 ? -8.223 5.088 -2.694 1.00 68.31 90 ILE A C 1
ATOM 704 O O . ILE A 1 90 ? -8.403 4.284 -3.604 1.00 68.31 90 ILE A O 1
ATOM 708 N N . LEU A 1 91 ? -9.125 6.041 -2.428 1.00 66.81 91 LEU A N 1
ATOM 709 C CA . LEU A 1 91 ? -10.374 6.176 -3.183 1.00 66.81 91 LEU A CA 1
ATOM 710 C C . LEU A 1 91 ? -10.160 6.613 -4.644 1.00 66.81 91 LEU A C 1
ATOM 712 O O . LEU A 1 91 ? -10.966 6.260 -5.507 1.00 66.81 91 LEU A O 1
ATOM 716 N N . ARG A 1 92 ? -9.114 7.390 -4.937 1.00 66.06 92 ARG A N 1
ATOM 717 C CA . ARG A 1 92 ? -8.764 7.827 -6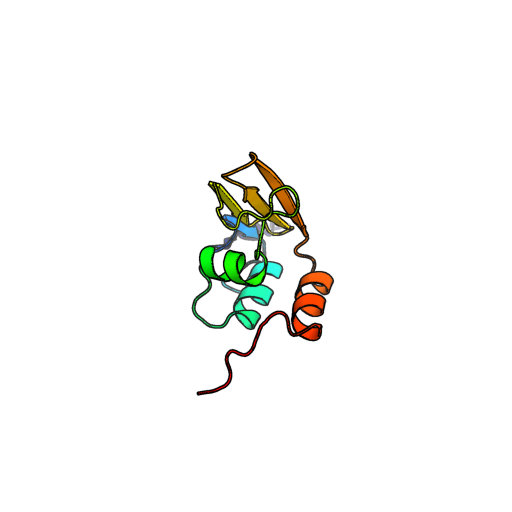.294 1.00 66.06 92 ARG A CA 1
ATOM 718 C C . ARG A 1 92 ? -8.225 6.659 -7.114 1.00 66.06 92 ARG A C 1
ATOM 720 O O . ARG A 1 92 ? -8.665 6.499 -8.247 1.00 66.06 92 ARG A O 1
ATOM 727 N N . TYR A 1 93 ? -7.381 5.812 -6.528 1.00 59.97 93 TYR A N 1
ATOM 728 C CA . TYR A 1 93 ? -6.923 4.567 -7.154 1.00 59.97 93 TYR A CA 1
ATOM 729 C C . TYR A 1 93 ? -8.096 3.649 -7.538 1.00 59.97 93 TYR A C 1
ATOM 731 O O . TYR A 1 93 ? -8.112 3.117 -8.648 1.00 59.97 93 TYR A O 1
ATOM 739 N N . ILE A 1 94 ? -9.130 3.558 -6.689 1.00 58.94 94 ILE A N 1
ATOM 740 C CA . ILE A 1 94 ? -10.375 2.829 -7.003 1.00 58.94 94 ILE A CA 1
ATOM 741 C C . ILE A 1 94 ? -11.093 3.441 -8.211 1.00 58.94 94 ILE A C 1
ATOM 743 O O . ILE A 1 94 ? -11.485 2.728 -9.129 1.00 58.94 94 ILE A O 1
ATOM 747 N N . ARG A 1 95 ? -11.297 4.767 -8.222 1.00 57.47 95 ARG A N 1
ATOM 748 C CA . ARG A 1 95 ? -12.053 5.432 -9.300 1.00 57.47 95 ARG A CA 1
ATOM 749 C C . ARG A 1 95 ? -11.328 5.425 -10.640 1.00 57.47 95 ARG A C 1
ATOM 751 O O . ARG A 1 95 ? -11.995 5.464 -11.667 1.00 57.47 95 ARG A O 1
ATOM 758 N N . SER A 1 96 ? -10.000 5.389 -10.629 1.00 55.66 96 SER A N 1
ATOM 759 C CA . SER A 1 96 ? -9.190 5.321 -11.845 1.00 55.66 96 SER A CA 1
ATOM 760 C C . SER A 1 96 ? -9.138 3.920 -12.469 1.00 55.66 96 SER A C 1
ATOM 762 O O . SER A 1 96 ? -8.525 3.774 -13.520 1.00 55.66 96 SER A O 1
ATOM 764 N N . GLY A 1 97 ? -9.755 2.895 -11.859 1.00 47.03 97 GLY A N 1
ATOM 765 C CA . GLY A 1 97 ? -9.779 1.534 -12.414 1.00 47.03 97 GLY A CA 1
ATOM 766 C C . GLY A 1 97 ? -8.419 0.824 -12.404 1.00 47.03 97 GLY A C 1
ATOM 767 O O . GLY A 1 97 ? -8.234 -0.145 -13.130 1.00 47.03 97 GLY A O 1
ATOM 768 N N . ILE A 1 98 ? -7.462 1.302 -11.595 1.00 49.31 98 ILE A N 1
ATOM 769 C CA . ILE A 1 98 ? -6.128 0.685 -11.451 1.00 49.31 98 ILE A CA 1
ATOM 770 C C . ILE A 1 98 ? -6.200 -0.590 -10.597 1.00 49.31 98 ILE A C 1
ATOM 772 O O . ILE A 1 98 ? -5.360 -1.473 -10.738 1.00 49.31 98 ILE A O 1
ATOM 776 N N . VAL A 1 99 ? -7.272 -0.759 -9.812 1.00 49.47 99 VAL A N 1
ATOM 777 C CA . VAL A 1 99 ? -7.748 -2.097 -9.434 1.00 49.47 99 VAL A CA 1
ATOM 778 C C . VAL A 1 99 ? -8.311 -2.734 -10.708 1.00 49.47 99 VAL A C 1
ATOM 780 O O . VAL A 1 99 ? -9.517 -2.720 -10.949 1.00 49.47 99 VAL A O 1
ATOM 783 N N . ARG A 1 100 ? -7.405 -3.169 -11.588 1.00 42.06 100 ARG A N 1
ATOM 784 C CA . ARG A 1 100 ? -7.722 -3.895 -12.813 1.00 42.06 100 ARG A CA 1
ATOM 785 C C . ARG A 1 100 ? -8.567 -5.106 -12.433 1.00 42.06 100 ARG A C 1
ATOM 787 O O . ARG A 1 100 ? -8.102 -5.974 -11.705 1.00 42.06 100 ARG A O 1
ATOM 794 N N . GLU A 1 101 ? -9.808 -5.104 -12.908 1.00 41.38 101 GLU A N 1
ATOM 795 C CA . GLU A 1 101 ? -10.549 -6.285 -13.358 1.00 41.38 101 GLU A CA 1
ATOM 796 C C . GLU A 1 101 ? -10.243 -7.600 -12.607 1.00 41.38 101 GLU A C 1
ATOM 798 O O . GLU A 1 101 ? -9.700 -8.534 -13.180 1.00 41.38 101 GLU A O 1
ATOM 803 N N . MET A 1 102 ? -10.657 -7.726 -11.340 1.00 40.47 102 MET A N 1
ATOM 804 C CA . MET A 1 102 ? -10.888 -9.051 -10.722 1.00 40.47 102 MET A CA 1
ATOM 805 C C . MET A 1 102 ? -12.344 -9.512 -10.900 1.00 40.47 102 MET A C 1
ATOM 807 O O . MET A 1 102 ? -12.960 -10.089 -10.012 1.00 40.47 102 MET A O 1
ATOM 811 N N . VAL A 1 103 ? -12.911 -9.216 -12.067 1.00 44.62 103 VAL A N 1
ATOM 812 C CA . VAL A 1 103 ? -14.166 -9.758 -12.604 1.00 44.62 103 VAL A CA 1
ATOM 813 C C . VAL A 1 103 ? -13.910 -9.690 -14.115 1.00 44.62 103 VAL A C 1
ATOM 815 O O . VAL A 1 103 ? -13.816 -8.584 -14.633 1.00 44.62 103 VAL A O 1
ATOM 818 N N . VAL A 1 104 ? -13.612 -10.743 -14.877 1.00 33.75 104 VAL A N 1
ATOM 819 C CA . VAL A 1 104 ? -14.316 -12.016 -15.084 1.00 33.75 104 VAL A CA 1
ATOM 820 C C . VAL A 1 104 ? -13.379 -12.947 -15.888 1.00 33.75 104 VAL A C 1
ATOM 822 O O . VAL A 1 104 ? -12.853 -12.498 -16.904 1.00 33.75 104 VAL A O 1
ATOM 825 N N . ASP A 1 105 ? -13.193 -14.202 -15.463 1.00 35.41 105 ASP A N 1
ATOM 826 C CA . ASP A 1 105 ? -13.647 -15.420 -16.180 1.00 35.41 105 ASP A CA 1
ATOM 827 C C . ASP A 1 105 ? -13.704 -16.605 -15.195 1.00 35.41 105 ASP A C 1
ATOM 829 O O . ASP A 1 105 ? -12.696 -16.841 -14.485 1.00 35.41 105 ASP A O 1
#